Protein AF-A0A2V8HNA0-F1 (afdb_monomer_lite)

Secondary structure (DSSP, 8-state):
-PPPHHHHHHHHHHHHHHHHSSSGGGHHHHHHHHHHHHHHHH---GGGGHHHHHHHHHHHHHHHHHHHHHHHHHS---------

Foldseek 3Di:
DDDDPVLVVVLVVQLVVCLPPPDVLSLPSNLVSQLVSCCVPVVDDSVVSNVVSVVVSCVVRVVVVVVVVCCVVVPDDPPPPPDD

Structure (mmCIF, N/CA/C/O backbone):
data_AF-A0A2V8HNA0-F1
#
_entry.id   AF-A0A2V8HNA0-F1
#
loop_
_atom_site.group_PDB
_atom_site.id
_atom_site.type_symbol
_atom_site.label_atom_id
_atom_site.label_alt_id
_atom_site.label_comp_id
_atom_site.label_asym_id
_atom_site.label_entity_id
_atom_site.label_seq_id
_atom_site.pdbx_PDB_ins_code
_atom_site.Cartn_x
_atom_site.Cartn_y
_atom_site.Cartn_z
_atom_site.occupancy
_atom_site.B_iso_or_equiv
_atom_site.auth_seq_id
_atom_site.auth_comp_id
_atom_site.auth_asym_id
_atom_site.auth_atom_id
_atom_site.pdbx_PDB_model_num
ATOM 1 N N . MET A 1 1 ? 16.915 -1.011 -7.653 1.00 62.91 1 MET A N 1
ATOM 2 C CA . MET A 1 1 ? 16.908 -0.036 -8.764 1.00 62.91 1 MET A CA 1
ATOM 3 C C . MET A 1 1 ? 16.232 1.232 -8.269 1.00 62.91 1 MET A C 1
ATOM 5 O O . MET A 1 1 ? 15.106 1.116 -7.798 1.00 62.91 1 MET A O 1
ATOM 9 N N . PRO A 1 2 ? 16.904 2.395 -8.265 1.00 81.50 2 PRO A N 1
ATOM 10 C CA . PRO A 1 2 ? 16.279 3.634 -7.817 1.00 81.50 2 PRO A CA 1
ATOM 11 C C . PRO A 1 2 ? 15.314 4.157 -8.890 1.00 81.50 2 PRO A C 1
ATOM 13 O O . PRO A 1 2 ? 15.708 4.361 -10.035 1.00 81.50 2 PRO A O 1
ATOM 16 N N . ILE A 1 3 ? 14.051 4.369 -8.519 1.00 88.50 3 ILE A N 1
ATOM 17 C CA . ILE A 1 3 ? 13.105 5.156 -9.319 1.00 88.50 3 ILE A CA 1
ATOM 18 C C . ILE A 1 3 ? 13.374 6.647 -9.087 1.00 88.50 3 ILE A C 1
ATOM 20 O O . ILE A 1 3 ? 13.845 7.035 -8.017 1.00 88.50 3 ILE A O 1
ATOM 24 N N . SER A 1 4 ? 13.081 7.498 -10.073 1.00 93.19 4 SER A N 1
ATOM 25 C CA . SER A 1 4 ? 13.179 8.947 -9.869 1.00 93.19 4 SER A CA 1
ATOM 26 C C . SER A 1 4 ? 12.150 9.412 -8.834 1.00 93.19 4 SER A C 1
ATOM 28 O O . SER A 1 4 ? 11.079 8.815 -8.696 1.00 93.19 4 SER A O 1
ATOM 30 N N . PHE A 1 5 ? 12.444 10.508 -8.129 1.00 93.44 5 PHE A N 1
ATOM 31 C CA . PHE A 1 5 ? 11.500 11.104 -7.177 1.00 93.44 5 PHE A CA 1
ATOM 32 C C . PHE A 1 5 ? 10.141 11.388 -7.829 1.00 93.44 5 PHE A C 1
ATOM 34 O O . PHE A 1 5 ? 9.110 11.022 -7.279 1.00 93.44 5 PHE A O 1
ATOM 41 N N . ALA A 1 6 ? 10.142 11.974 -9.030 1.00 94.94 6 ALA A N 1
ATOM 42 C CA . ALA A 1 6 ? 8.919 12.286 -9.762 1.00 94.94 6 ALA A CA 1
ATOM 43 C C . ALA A 1 6 ? 8.086 11.031 -10.070 1.00 94.94 6 ALA A C 1
ATOM 45 O O . ALA A 1 6 ? 6.871 11.050 -9.893 1.00 94.94 6 ALA A O 1
ATOM 46 N N . ALA A 1 7 ? 8.729 9.929 -10.476 1.00 92.69 7 ALA A N 1
ATOM 47 C CA . ALA A 1 7 ? 8.041 8.665 -10.728 1.00 92.69 7 ALA A CA 1
ATOM 48 C C . ALA A 1 7 ? 7.452 8.069 -9.441 1.00 92.69 7 ALA A C 1
ATOM 50 O O . ALA A 1 7 ? 6.297 7.651 -9.435 1.00 92.69 7 ALA A O 1
ATOM 51 N N . GLY A 1 8 ? 8.21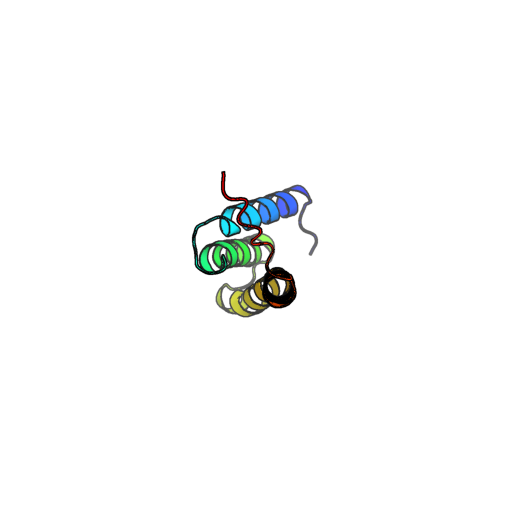7 8.079 -8.344 1.00 93.31 8 GLY A N 1
ATOM 52 C CA . GLY A 1 8 ? 7.738 7.616 -7.040 1.00 93.31 8 GLY A CA 1
ATOM 53 C C . GLY A 1 8 ? 6.571 8.451 -6.514 1.00 93.31 8 GLY A C 1
ATOM 54 O O . GLY A 1 8 ? 5.558 7.895 -6.097 1.00 93.31 8 GLY A O 1
ATOM 55 N N . PHE A 1 9 ? 6.680 9.778 -6.599 1.00 95.12 9 PHE A N 1
ATOM 56 C CA . PHE A 1 9 ? 5.630 10.711 -6.198 1.00 95.12 9 PHE A CA 1
ATOM 57 C C . PHE A 1 9 ? 4.351 10.509 -7.018 1.00 95.12 9 PHE A C 1
ATOM 59 O O . PHE A 1 9 ? 3.266 10.392 -6.453 1.00 95.12 9 PHE A O 1
ATOM 66 N N . LEU A 1 10 ? 4.478 10.405 -8.344 1.00 95.00 10 LEU A N 1
ATOM 67 C CA . LEU A 1 10 ? 3.347 10.169 -9.237 1.00 95.00 10 LEU A CA 1
ATOM 68 C C . LEU A 1 10 ? 2.680 8.818 -8.958 1.00 95.00 10 LEU A C 1
ATOM 70 O O . LEU A 1 10 ? 1.457 8.760 -8.848 1.00 95.00 10 LEU A O 1
ATOM 74 N N . LEU A 1 11 ? 3.460 7.746 -8.793 1.00 95.06 11 LEU A N 1
ATOM 75 C CA . LEU A 1 11 ? 2.918 6.423 -8.488 1.00 95.06 11 LEU A CA 1
ATOM 76 C C . LEU A 1 11 ? 2.176 6.421 -7.145 1.00 95.06 11 LEU A C 1
ATOM 78 O O . LEU A 1 11 ? 1.062 5.909 -7.068 1.00 95.06 11 LEU A O 1
ATOM 82 N N . LEU A 1 12 ? 2.745 7.038 -6.107 1.00 94.75 12 LEU A N 1
ATOM 83 C CA . LEU A 1 12 ? 2.101 7.148 -4.797 1.00 94.75 12 LEU A CA 1
ATOM 84 C C . LEU A 1 12 ? 0.811 7.987 -4.849 1.00 94.75 12 LEU A C 1
ATOM 86 O O . LEU A 1 12 ? -0.195 7.621 -4.233 1.00 94.75 12 LEU A O 1
ATOM 90 N N . GLY A 1 13 ? 0.811 9.076 -5.622 1.00 96.38 13 GLY A N 1
ATOM 91 C CA . GLY A 1 13 ? -0.382 9.888 -5.866 1.00 96.38 13 GLY A CA 1
ATOM 92 C C . GLY A 1 13 ? -1.493 9.089 -6.551 1.00 96.38 13 GLY A C 1
ATOM 93 O O . GLY A 1 13 ? -2.637 9.100 -6.095 1.00 96.38 13 GLY A O 1
ATOM 94 N N . LEU A 1 14 ? -1.156 8.322 -7.592 1.00 96.69 14 LEU A N 1
ATOM 95 C CA . LEU A 1 14 ? -2.111 7.454 -8.285 1.00 96.69 14 LEU A CA 1
ATOM 96 C C . LEU A 1 14 ? -2.651 6.339 -7.382 1.00 96.69 14 LEU A C 1
ATOM 98 O O . LEU A 1 14 ? -3.845 6.057 -7.442 1.00 96.69 14 LEU A O 1
ATOM 102 N N . ILE A 1 15 ? -1.815 5.732 -6.531 1.00 96.44 15 ILE A N 1
ATOM 103 C CA . ILE A 1 15 ? -2.255 4.718 -5.554 1.00 96.44 15 ILE A CA 1
ATOM 104 C C . ILE A 1 15 ? -3.281 5.325 -4.591 1.00 96.44 15 ILE A C 1
ATOM 106 O O . ILE A 1 15 ? -4.323 4.719 -4.345 1.00 96.44 15 ILE A O 1
ATOM 110 N N . THR A 1 16 ? -3.026 6.540 -4.097 1.00 94.88 16 THR A N 1
ATOM 111 C CA . THR A 1 16 ? -3.958 7.262 -3.215 1.00 94.88 16 THR A CA 1
ATOM 112 C C . THR A 1 16 ? -5.300 7.514 -3.903 1.00 94.88 16 THR A C 1
ATOM 114 O O . THR A 1 16 ? -6.346 7.195 -3.343 1.00 94.88 16 THR A O 1
ATOM 117 N N . ILE A 1 17 ? -5.282 8.027 -5.139 1.00 96.44 17 ILE A N 1
ATOM 118 C CA . ILE A 1 17 ? -6.504 8.271 -5.925 1.00 96.44 17 ILE A CA 1
ATOM 119 C C . ILE A 1 17 ? -7.259 6.960 -6.171 1.00 96.44 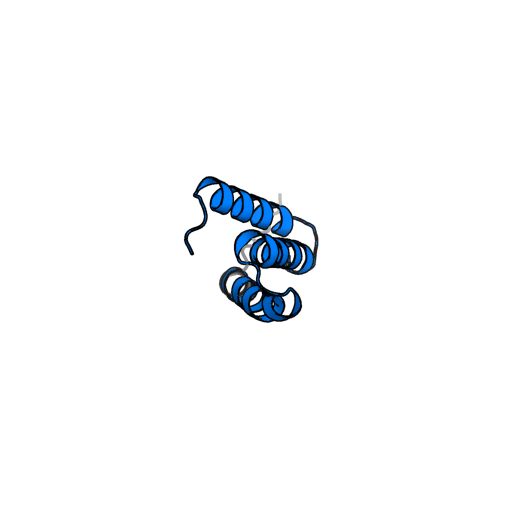17 ILE A C 1
ATOM 121 O O . ILE A 1 17 ? -8.476 6.901 -6.008 1.00 96.44 17 ILE A O 1
ATOM 125 N N . ALA A 1 18 ? -6.548 5.890 -6.523 1.00 95.94 18 ALA A N 1
ATOM 126 C CA . ALA A 1 18 ? -7.155 4.592 -6.772 1.00 95.94 18 ALA A CA 1
ATOM 127 C C . ALA A 1 18 ? -7.764 3.969 -5.509 1.00 95.94 18 ALA A C 1
ATOM 129 O O . ALA A 1 18 ? -8.770 3.270 -5.603 1.00 95.94 18 ALA A O 1
ATOM 130 N N . GLY A 1 19 ? -7.204 4.262 -4.333 1.00 94.38 19 GLY A N 1
ATOM 131 C CA . GLY A 1 19 ? -7.765 3.852 -3.050 1.00 94.38 19 GLY A CA 1
ATOM 132 C C . GLY A 1 19 ? -9.088 4.541 -2.691 1.00 94.38 19 GLY A C 1
ATOM 133 O O . GLY A 1 19 ? -9.849 4.000 -1.893 1.00 94.38 19 GLY A O 1
ATOM 134 N N . ILE A 1 20 ? -9.387 5.699 -3.293 1.00 94.31 20 ILE A N 1
ATOM 135 C CA . ILE A 1 20 ? -10.656 6.429 -3.108 1.00 94.31 20 ILE A CA 1
ATOM 136 C C . ILE A 1 20 ? -11.767 5.859 -4.006 1.00 94.31 20 ILE A C 1
ATOM 138 O O . ILE A 1 20 ? -12.952 6.050 -3.728 1.00 94.31 20 ILE A O 1
ATOM 142 N N . VAL A 1 21 ? -11.413 5.134 -5.073 1.00 94.69 21 VAL A N 1
ATOM 143 C CA . VAL A 1 21 ? -12.397 4.463 -5.934 1.00 94.69 21 VAL A CA 1
ATOM 144 C C . VAL A 1 21 ? -13.235 3.512 -5.068 1.00 94.69 21 VAL A C 1
ATOM 146 O O . VAL A 1 21 ? -12.645 2.707 -4.341 1.00 94.69 21 VAL A O 1
ATOM 149 N N . PRO A 1 22 ? -14.584 3.561 -5.146 1.00 91.75 22 PRO A N 1
ATOM 150 C CA . PRO A 1 22 ? -15.486 2.854 -4.235 1.00 91.75 22 PRO A CA 1
ATOM 151 C C . PRO A 1 22 ? -15.507 1.346 -4.516 1.00 91.75 22 PRO A C 1
ATOM 153 O O . PRO A 1 22 ? -16.479 0.775 -5.005 1.00 91.75 22 PRO A O 1
ATOM 156 N N . THR A 1 23 ? -14.396 0.691 -4.205 1.00 95.31 23 THR A N 1
ATOM 157 C CA . THR A 1 23 ? -14.235 -0.758 -4.189 1.00 95.31 23 THR A CA 1
ATOM 158 C C . THR A 1 23 ? -14.178 -1.216 -2.733 1.00 95.31 23 THR A C 1
ATOM 160 O O . THR A 1 23 ? -13.610 -0.501 -1.901 1.00 95.31 23 THR A O 1
ATOM 163 N N . PRO A 1 24 ? -14.758 -2.378 -2.382 1.00 92.38 24 PRO A N 1
ATOM 164 C CA . PRO A 1 24 ? -14.705 -2.885 -1.014 1.00 92.38 24 PRO A CA 1
ATOM 165 C C . PRO A 1 24 ? -13.267 -2.901 -0.481 1.00 92.38 24 PRO A C 1
ATOM 167 O O . PRO A 1 24 ? -12.375 -3.466 -1.114 1.00 92.38 24 PRO A O 1
ATOM 170 N N . GLY A 1 25 ? -13.035 -2.222 0.646 1.00 91.25 25 GLY A N 1
ATOM 171 C CA . GLY A 1 25 ? -11.712 -2.118 1.272 1.00 91.25 25 GLY A CA 1
ATOM 172 C C . GLY A 1 25 ? -10.619 -1.525 0.374 1.00 91.25 25 GLY A C 1
ATOM 173 O O . GLY A 1 25 ? -9.452 -1.858 0.565 1.00 91.25 25 GLY A O 1
ATOM 174 N N . ALA A 1 26 ? -10.979 -0.724 -0.637 1.00 94.50 26 ALA A N 1
ATOM 175 C CA . ALA A 1 26 ? -10.068 -0.171 -1.644 1.00 94.50 26 ALA A CA 1
ATOM 176 C C . ALA A 1 26 ? -9.299 -1.217 -2.484 1.00 94.50 26 ALA A C 1
ATOM 178 O O . ALA A 1 26 ? -8.374 -0.864 -3.216 1.00 94.50 26 ALA A O 1
ATOM 179 N N . VAL A 1 27 ? -9.667 -2.502 -2.408 1.00 95.69 27 VAL A N 1
ATOM 180 C CA . VAL A 1 27 ? -8.888 -3.621 -2.967 1.00 95.69 27 VAL A CA 1
ATOM 181 C C . VAL A 1 27 ? -8.696 -3.480 -4.477 1.00 95.69 27 VAL A C 1
ATOM 183 O O . VAL A 1 27 ? -7.575 -3.572 -4.969 1.00 95.69 27 VAL A O 1
ATOM 186 N N . GLY A 1 28 ? -9.767 -3.223 -5.232 1.00 94.81 28 GLY A N 1
ATOM 187 C CA . GLY A 1 28 ? -9.707 -3.231 -6.696 1.00 94.81 28 GLY A CA 1
ATOM 188 C C . GLY A 1 28 ? -8.796 -2.139 -7.260 1.00 94.81 28 GLY A C 1
ATOM 189 O O . GLY A 1 28 ? -7.840 -2.434 -7.981 1.00 94.81 28 GLY A O 1
ATOM 190 N N . GLY A 1 29 ? -9.075 -0.881 -6.904 1.00 95.31 29 GLY A N 1
ATOM 191 C CA . GLY A 1 29 ? -8.316 0.272 -7.393 1.00 95.31 29 GLY A CA 1
ATOM 192 C C . GLY A 1 29 ? -6.857 0.249 -6.935 1.00 95.31 29 GLY A C 1
ATOM 193 O O . GLY A 1 29 ? -5.951 0.388 -7.762 1.00 95.31 29 GLY A O 1
ATOM 194 N N . PHE A 1 30 ? -6.622 -0.009 -5.644 1.00 97.06 30 PHE A N 1
ATOM 195 C CA . PHE A 1 30 ? -5.276 -0.114 -5.081 1.00 97.06 30 PHE A CA 1
ATOM 196 C C . PHE A 1 30 ? -4.451 -1.187 -5.801 1.00 97.06 30 PHE A C 1
ATOM 198 O O . PHE A 1 30 ? -3.344 -0.913 -6.269 1.00 97.06 30 PHE A O 1
ATOM 205 N N . HIS A 1 31 ? -5.006 -2.397 -5.954 1.00 97.62 31 HIS A N 1
ATOM 206 C CA . HIS A 1 31 ? -4.274 -3.507 -6.557 1.00 97.62 31 HIS A CA 1
ATOM 207 C C . HIS A 1 31 ? -3.900 -3.207 -8.010 1.00 97.62 31 HIS A C 1
ATOM 209 O O . HIS A 1 31 ? -2.756 -3.433 -8.405 1.00 97.62 31 HIS A O 1
ATOM 215 N N . ALA A 1 32 ? -4.831 -2.658 -8.791 1.00 96.81 32 ALA A N 1
ATOM 216 C CA . ALA A 1 32 ? -4.600 -2.359 -10.199 1.00 96.81 32 ALA A CA 1
ATOM 217 C C . ALA A 1 32 ? -3.439 -1.370 -10.406 1.00 96.81 32 ALA A C 1
ATOM 219 O O . ALA A 1 32 ? -2.554 -1.627 -11.227 1.00 96.81 32 ALA A O 1
ATOM 220 N N . ILE A 1 33 ? -3.395 -0.271 -9.642 1.00 97.69 33 ILE A N 1
ATOM 221 C CA . ILE A 1 33 ? -2.327 0.729 -9.786 1.00 97.69 33 ILE A CA 1
ATOM 222 C C . ILE A 1 33 ? -0.989 0.225 -9.243 1.00 97.69 33 ILE A C 1
ATOM 224 O O . ILE A 1 33 ? 0.041 0.456 -9.880 1.00 97.69 33 ILE A O 1
ATOM 228 N N . CYS A 1 34 ? -0.968 -0.506 -8.125 1.00 97.19 34 CYS A N 1
ATOM 229 C CA . CYS A 1 34 ? 0.280 -1.080 -7.624 1.00 97.19 34 CYS A CA 1
ATOM 230 C C . CYS A 1 34 ? 0.881 -2.084 -8.620 1.00 97.19 34 CYS A C 1
ATOM 232 O O . CYS A 1 34 ? 2.079 -2.019 -8.899 1.00 97.19 34 CYS A O 1
ATOM 234 N N . GLN A 1 35 ? 0.065 -2.965 -9.210 1.00 97.69 35 GLN A N 1
ATOM 235 C CA . GLN A 1 35 ? 0.534 -3.893 -10.245 1.00 97.69 35 GLN A CA 1
ATOM 236 C C . GLN A 1 35 ? 1.030 -3.148 -11.488 1.00 97.69 35 GLN A C 1
ATOM 238 O O . GLN A 1 35 ? 2.083 -3.493 -12.024 1.00 97.69 35 GLN A O 1
ATOM 243 N N . LEU A 1 36 ? 0.322 -2.099 -11.919 1.00 96.88 36 LEU A N 1
ATOM 244 C CA . LEU A 1 36 ? 0.758 -1.253 -13.029 1.00 96.88 36 LEU A CA 1
ATOM 245 C C . LEU A 1 36 ? 2.125 -0.616 -12.748 1.00 96.88 36 LEU A C 1
ATOM 247 O O . LEU A 1 36 ? 2.990 -0.657 -13.616 1.00 96.88 36 LEU A O 1
ATOM 251 N N . GLY A 1 37 ? 2.358 -0.102 -11.538 1.00 95.38 37 GLY A N 1
ATOM 252 C CA . GLY A 1 37 ? 3.655 0.445 -11.137 1.00 95.38 37 GLY A CA 1
ATOM 253 C C . GLY A 1 37 ? 4.779 -0.597 -11.124 1.00 95.38 37 GLY A C 1
ATOM 254 O O . GLY A 1 37 ? 5.864 -0.334 -11.642 1.00 95.38 37 GLY A O 1
ATOM 255 N N . LEU A 1 38 ? 4.522 -1.793 -10.585 1.00 96.19 38 LEU A N 1
ATOM 256 C CA . LEU A 1 38 ? 5.501 -2.889 -10.555 1.00 96.19 38 LEU A CA 1
ATOM 257 C C . LEU A 1 38 ? 5.873 -3.377 -11.963 1.00 96.19 38 LEU A C 1
ATOM 259 O O . LEU A 1 38 ? 7.046 -3.627 -12.240 1.00 96.19 38 LEU A O 1
ATOM 263 N N . VAL A 1 39 ? 4.901 -3.457 -12.872 1.00 97.00 39 VAL A N 1
ATOM 264 C CA . VAL A 1 39 ? 5.153 -3.806 -14.277 1.00 97.00 39 VAL A CA 1
ATOM 265 C C . VAL A 1 39 ? 5.891 -2.669 -14.994 1.00 97.00 39 VAL A C 1
ATOM 267 O O . VAL A 1 39 ? 6.880 -2.914 -15.679 1.00 97.00 39 VAL A O 1
ATOM 270 N N . ALA A 1 40 ? 5.438 -1.422 -14.835 1.00 94.88 40 ALA A N 1
ATOM 271 C CA . ALA A 1 40 ? 5.939 -0.285 -15.608 1.00 94.88 40 ALA A CA 1
ATOM 272 C C . ALA A 1 40 ? 7.344 0.172 -15.190 1.00 94.88 40 ALA A C 1
ATOM 274 O O . ALA A 1 40 ? 8.146 0.515 -16.054 1.00 94.88 40 ALA A O 1
ATOM 275 N N . PHE A 1 41 ? 7.645 0.185 -13.888 1.00 92.69 41 PHE A N 1
ATOM 276 C CA . PHE A 1 41 ? 8.910 0.722 -13.369 1.00 92.69 41 PHE A CA 1
ATOM 277 C C . PHE A 1 41 ? 9.928 -0.350 -12.985 1.00 92.69 41 PHE A C 1
ATOM 279 O O . PHE A 1 41 ? 11.124 -0.071 -12.970 1.00 92.69 41 PHE A O 1
ATOM 286 N N . PHE A 1 42 ? 9.467 -1.559 -12.654 1.00 92.25 42 PHE A N 1
ATOM 287 C CA . PHE A 1 42 ? 10.333 -2.647 -12.194 1.00 92.25 42 PHE A CA 1
ATOM 288 C C . PHE A 1 42 ? 10.339 -3.851 -13.139 1.00 92.25 42 PHE A C 1
ATOM 290 O O . PHE A 1 42 ? 11.054 -4.813 -12.872 1.00 92.25 42 PHE A O 1
ATOM 297 N N . HIS A 1 43 ? 9.576 -3.798 -14.239 1.00 94.62 43 HIS A N 1
ATOM 298 C CA . HIS A 1 43 ? 9.501 -4.852 -15.257 1.00 94.62 43 HIS A CA 1
ATOM 299 C C . HIS A 1 43 ? 9.193 -6.242 -14.684 1.00 94.62 43 HIS A C 1
ATOM 301 O O . HIS A 1 43 ? 9.610 -7.263 -15.229 1.00 94.62 43 HIS A O 1
ATOM 307 N N . ILE A 1 44 ? 8.454 -6.284 -13.573 1.00 96.50 44 ILE A N 1
ATOM 308 C CA . ILE A 1 44 ? 8.004 -7.533 -12.967 1.00 96.50 44 ILE A CA 1
ATOM 309 C C . ILE A 1 44 ? 6.854 -8.071 -13.814 1.00 96.50 44 ILE A C 1
ATOM 311 O O . ILE A 1 44 ? 5.918 -7.340 -14.137 1.00 96.50 44 ILE A O 1
ATOM 315 N N . ASP A 1 45 ? 6.908 -9.356 -14.156 1.00 97.12 45 ASP A N 1
ATOM 316 C CA . ASP A 1 45 ? 5.799 -10.025 -14.825 1.00 97.12 45 ASP A CA 1
ATOM 317 C C . ASP A 1 45 ? 4.519 -9.924 -13.978 1.00 97.12 45 ASP A C 1
ATOM 319 O O . ASP A 1 45 ? 4.534 -10.147 -12.764 1.00 97.12 45 ASP A O 1
ATOM 323 N N . ARG A 1 46 ? 3.394 -9.593 -14.620 1.00 95.00 46 ARG A N 1
ATOM 324 C CA . ARG 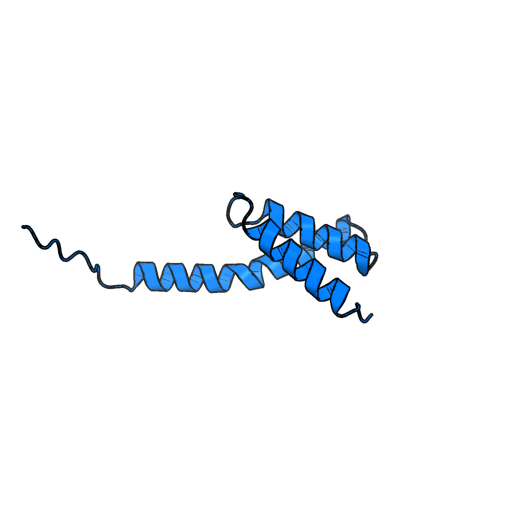A 1 46 ? 2.122 -9.296 -13.948 1.00 95.00 46 ARG A CA 1
ATOM 325 C C . ARG A 1 46 ? 1.701 -10.431 -13.013 1.00 95.00 46 ARG A C 1
ATOM 327 O O . ARG A 1 46 ? 1.238 -10.142 -11.911 1.00 95.00 46 ARG A O 1
ATOM 334 N N . ALA A 1 47 ? 1.914 -11.693 -13.392 1.00 96.44 47 ALA A N 1
ATOM 335 C CA . ALA A 1 47 ? 1.589 -12.844 -12.544 1.00 96.44 47 ALA A CA 1
ATOM 336 C C . ALA A 1 47 ? 2.333 -12.817 -11.193 1.00 96.44 47 ALA A C 1
ATOM 338 O O . ALA A 1 47 ? 1.763 -13.151 -10.155 1.00 96.44 47 ALA A O 1
ATOM 339 N N . HIS A 1 48 ? 3.574 -12.331 -11.184 1.00 97.88 48 HIS A N 1
ATOM 340 C CA . HIS A 1 48 ? 4.421 -12.238 -9.994 1.00 97.88 48 HIS A CA 1
ATOM 341 C C . HIS A 1 48 ? 4.138 -10.991 -9.138 1.00 97.88 48 HIS A C 1
ATOM 343 O O . HIS A 1 48 ? 4.597 -10.907 -7.999 1.00 97.88 48 HIS A O 1
ATOM 349 N N . THR A 1 49 ? 3.352 -10.031 -9.637 1.00 97.75 49 THR A N 1
ATOM 350 C CA . THR A 1 49 ? 2.999 -8.812 -8.884 1.00 97.75 49 THR A CA 1
ATOM 351 C C . THR A 1 49 ? 1.888 -9.017 -7.852 1.00 97.75 49 THR A C 1
ATOM 353 O O . THR A 1 49 ? 1.712 -8.180 -6.972 1.00 97.75 49 THR A O 1
ATOM 356 N N . VAL A 1 50 ? 1.144 -10.124 -7.910 1.00 97.25 50 VAL A N 1
ATOM 357 C CA . VAL A 1 50 ? -0.034 -10.349 -7.054 1.00 97.25 50 VAL A CA 1
ATOM 358 C C . VAL A 1 50 ? 0.335 -10.389 -5.569 1.00 97.25 50 VAL A C 1
ATOM 360 O O . VAL A 1 50 ? -0.238 -9.650 -4.769 1.00 97.25 50 VAL A O 1
ATOM 363 N N . LEU A 1 51 ? 1.312 -11.222 -5.205 1.00 97.88 51 LEU A N 1
ATOM 364 C CA . LEU A 1 51 ? 1.722 -11.410 -3.815 1.00 97.88 51 LEU A CA 1
ATOM 365 C C . LEU A 1 51 ? 2.248 -10.122 -3.152 1.00 97.88 51 LEU A C 1
ATOM 367 O O . LEU A 1 51 ? 1.721 -9.767 -2.097 1.00 97.88 51 LEU A O 1
ATOM 371 N N . PRO A 1 52 ? 3.222 -9.381 -3.728 1.00 96.62 52 PRO A N 1
ATOM 372 C CA . PRO A 1 52 ? 3.716 -8.155 -3.098 1.00 96.62 52 PRO A CA 1
ATOM 373 C C . PRO A 1 52 ? 2.626 -7.088 -2.952 1.00 96.62 52 PRO A C 1
ATOM 375 O O . PRO A 1 52 ? 2.628 -6.350 -1.971 1.00 96.62 52 PRO A O 1
ATOM 378 N N . VAL A 1 53 ? 1.666 -7.026 -3.880 1.00 97.50 53 VAL A N 1
ATOM 379 C CA . VAL A 1 53 ? 0.555 -6.068 -3.811 1.00 97.50 53 VAL A CA 1
ATOM 380 C C . VAL A 1 53 ? -0.440 -6.419 -2.708 1.00 97.50 53 VAL A C 1
ATOM 382 O O . VAL A 1 53 ? -0.845 -5.525 -1.968 1.00 97.50 53 VAL A O 1
ATOM 385 N N . ILE A 1 54 ? -0.788 -7.699 -2.541 1.00 97.50 54 ILE A N 1
ATOM 386 C CA . ILE A 1 54 ? -1.638 -8.155 -1.427 1.00 97.50 54 ILE A CA 1
ATOM 387 C C . ILE A 1 54 ? -0.964 -7.863 -0.085 1.00 97.50 54 ILE A C 1
ATOM 389 O O . ILE A 1 54 ? -1.608 -7.351 0.828 1.0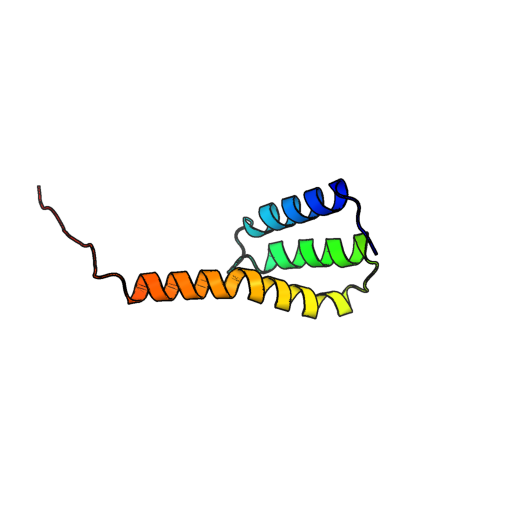0 97.50 54 ILE A O 1
ATOM 393 N N . VAL A 1 55 ? 0.333 -8.165 0.033 1.00 98.12 55 VAL A N 1
ATOM 394 C CA . VAL A 1 55 ? 1.093 -7.900 1.262 1.00 98.12 55 VAL A CA 1
ATOM 395 C C . VAL A 1 55 ? 1.118 -6.404 1.558 1.00 98.12 55 VAL A C 1
ATOM 397 O O . VAL A 1 55 ? 0.836 -6.009 2.686 1.00 98.12 55 VAL A O 1
ATOM 400 N N . LEU A 1 56 ? 1.397 -5.565 0.557 1.00 96.06 56 LEU A N 1
ATOM 401 C CA . LEU A 1 56 ? 1.405 -4.116 0.734 1.00 96.06 56 LEU A CA 1
ATOM 402 C C . LEU A 1 56 ? 0.025 -3.582 1.147 1.00 96.06 56 LEU A C 1
ATOM 404 O O . LEU A 1 56 ? -0.048 -2.760 2.057 1.00 96.06 56 LEU A O 1
ATOM 408 N N . HIS A 1 57 ? -1.059 -4.065 0.530 1.00 97.06 57 HIS A N 1
ATOM 409 C CA . HIS A 1 57 ? -2.425 -3.709 0.932 1.00 97.06 57 HIS A CA 1
ATOM 410 C C . HIS A 1 57 ? -2.658 -4.075 2.400 1.00 97.06 57 HIS A C 1
ATOM 412 O O . HIS A 1 57 ? -2.983 -3.207 3.208 1.00 97.06 57 HIS A O 1
ATOM 418 N N . ALA A 1 58 ? -2.401 -5.328 2.776 1.00 97.38 58 ALA A N 1
ATOM 419 C CA . ALA A 1 58 ? -2.605 -5.789 4.142 1.00 97.38 58 ALA A CA 1
ATOM 420 C C . ALA A 1 58 ? -1.796 -4.960 5.153 1.00 97.38 58 ALA A C 1
ATOM 422 O O . ALA A 1 58 ? -2.341 -4.550 6.174 1.00 97.38 58 ALA A O 1
ATOM 423 N N . VAL A 1 59 ? -0.531 -4.654 4.854 1.00 97.62 59 VAL A N 1
ATOM 424 C CA . VAL A 1 59 ? 0.338 -3.838 5.718 1.00 97.62 59 VAL A CA 1
ATOM 425 C C . VAL A 1 59 ? -0.208 -2.422 5.913 1.00 97.62 59 VAL A C 1
ATOM 427 O O . VAL A 1 59 ? -0.089 -1.881 7.009 1.00 97.62 59 VAL A O 1
ATOM 430 N N . LEU A 1 60 ? -0.814 -1.819 4.889 1.00 94.00 60 LEU A N 1
ATOM 431 C CA . LEU A 1 60 ? -1.344 -0.456 4.976 1.00 94.00 60 LEU A CA 1
ATOM 432 C C . LEU A 1 60 ? -2.742 -0.399 5.606 1.00 94.00 60 LEU A C 1
ATOM 434 O O . LEU A 1 60 ? -3.020 0.497 6.402 1.00 94.00 60 LEU A O 1
ATOM 438 N N . TYR A 1 61 ? -3.620 -1.346 5.274 1.00 94.38 61 TYR A N 1
ATOM 439 C CA . TYR A 1 61 ? -5.033 -1.285 5.651 1.00 94.38 61 TYR A CA 1
ATOM 440 C C . TYR A 1 61 ? -5.364 -2.067 6.926 1.00 94.38 61 TYR A C 1
ATOM 442 O O . TYR A 1 61 ? -6.220 -1.617 7.688 1.00 94.38 61 TYR A O 1
ATOM 450 N N . MET A 1 62 ? -4.704 -3.199 7.211 1.00 96.38 62 MET A N 1
ATOM 451 C CA . MET A 1 62 ? -5.024 -3.997 8.408 1.00 96.38 62 MET A CA 1
ATOM 452 C C . MET A 1 62 ? -4.751 -3.256 9.721 1.00 96.38 62 MET A C 1
ATOM 454 O O . MET A 1 62 ? -5.605 -3.333 10.603 1.00 96.38 62 MET A O 1
ATOM 458 N N . PRO A 1 63 ? -3.646 -2.501 9.891 1.00 96.94 63 PRO A N 1
ATOM 459 C CA . PRO A 1 63 ? -3.434 -1.739 11.119 1.00 96.94 63 PRO A CA 1
ATOM 460 C C . PRO A 1 63 ? -4.511 -0.673 11.336 1.00 96.94 63 PRO A C 1
ATOM 462 O O . PRO A 1 63 ? -5.040 -0.550 12.437 1.00 96.94 63 PRO A O 1
ATOM 465 N N . ALA A 1 64 ? -4.886 0.057 10.281 1.00 94.25 64 ALA A N 1
ATOM 466 C CA . ALA A 1 64 ? -5.938 1.068 10.353 1.00 94.25 64 ALA A CA 1
ATOM 467 C C . ALA A 1 64 ? -7.305 0.441 10.671 1.00 94.25 64 ALA A C 1
ATOM 469 O O . ALA 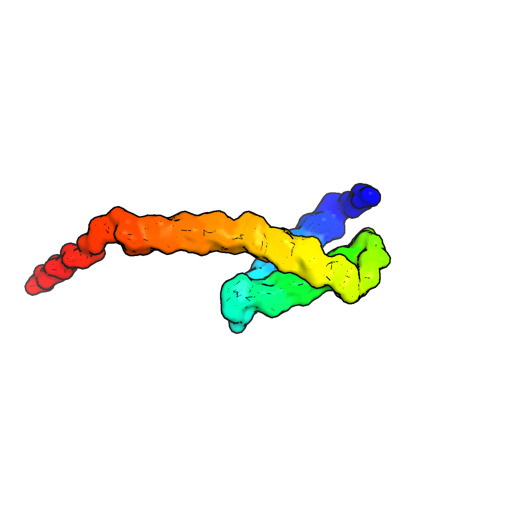A 1 64 ? -8.029 0.939 11.532 1.00 94.25 64 ALA A O 1
ATOM 470 N N . ALA A 1 65 ? -7.635 -0.684 10.028 1.00 94.88 65 ALA A N 1
ATOM 471 C CA . ALA A 1 65 ? -8.855 -1.434 10.307 1.00 94.88 65 ALA A CA 1
ATOM 472 C C . ALA A 1 65 ? -8.887 -1.945 11.755 1.00 94.88 65 ALA A C 1
ATOM 474 O O . ALA A 1 65 ? -9.904 -1.801 12.432 1.00 94.88 65 ALA A O 1
ATOM 475 N N . LEU A 1 66 ? -7.768 -2.479 12.255 1.00 97.25 66 LEU A N 1
ATOM 476 C CA . LEU A 1 66 ? -7.639 -2.941 13.634 1.00 97.25 66 LEU A CA 1
ATOM 477 C C . LEU A 1 66 ? -7.856 -1.798 14.628 1.00 97.25 66 LEU A C 1
ATOM 479 O O . LEU A 1 66 ? -8.637 -1.953 15.563 1.00 97.25 66 LEU A O 1
ATOM 483 N N . VAL A 1 67 ? -7.220 -0.643 14.411 1.00 96.44 67 VAL A N 1
ATOM 484 C CA . VAL A 1 67 ? -7.437 0.551 15.243 1.00 96.44 67 VAL A CA 1
ATOM 485 C C . VAL A 1 67 ? -8.907 0.967 15.215 1.00 96.44 67 VAL A C 1
ATOM 487 O O . VAL A 1 67 ? -9.486 1.196 16.272 1.00 96.44 67 VAL A O 1
ATOM 490 N N . GLY A 1 68 ? -9.539 0.993 14.038 1.00 94.25 68 GLY A N 1
ATOM 491 C CA . GLY A 1 68 ? -10.961 1.310 13.903 1.00 94.25 68 GLY A CA 1
ATOM 492 C C . GLY A 1 68 ? -11.861 0.368 14.708 1.00 94.25 68 GLY A C 1
ATOM 493 O O . GLY A 1 68 ? -12.737 0.830 15.436 1.00 94.25 68 GLY A O 1
ATOM 494 N N . VAL A 1 69 ? -11.610 -0.943 14.644 1.00 95.62 69 VAL A N 1
ATOM 495 C CA . VAL A 1 69 ? -12.341 -1.952 15.430 1.00 95.62 69 VAL A CA 1
ATOM 496 C C . VAL A 1 69 ? -12.116 -1.763 16.930 1.00 95.62 69 VAL A C 1
ATOM 498 O O . VAL A 1 69 ? -13.075 -1.815 17.702 1.00 95.62 69 VAL A O 1
ATOM 501 N N . LEU A 1 70 ? -10.876 -1.519 17.359 1.00 95.81 70 LEU A N 1
ATOM 502 C CA . LEU A 1 70 ? -10.562 -1.276 18.767 1.00 95.81 70 LEU A CA 1
ATOM 503 C C . LEU A 1 70 ? -11.277 -0.025 19.273 1.00 95.81 70 LEU A C 1
ATOM 505 O O . LEU A 1 70 ? -11.967 -0.096 20.283 1.00 95.81 70 LEU A O 1
ATOM 509 N N . CYS A 1 71 ? -11.200 1.094 18.556 1.00 93.19 71 CYS A N 1
ATOM 510 C CA . CYS A 1 71 ? -11.928 2.308 18.913 1.00 93.19 71 CYS A CA 1
ATOM 511 C C . CYS A 1 71 ? -13.441 2.066 18.955 1.00 93.19 71 CYS A C 1
ATOM 513 O O . CYS A 1 71 ? -14.084 2.469 19.917 1.00 93.19 71 CYS A O 1
ATOM 515 N N . PHE A 1 72 ? -14.008 1.375 17.965 1.00 91.38 72 PHE A N 1
ATOM 516 C CA . PHE A 1 72 ? -15.446 1.105 17.916 1.00 91.38 72 PHE A CA 1
ATOM 517 C C . PHE A 1 72 ? -15.928 0.250 19.097 1.00 91.38 72 PHE A C 1
ATOM 519 O O . PHE A 1 72 ? -16.976 0.520 19.671 1.00 91.38 72 PHE A O 1
ATOM 526 N N . THR A 1 73 ? -15.158 -0.770 19.478 1.00 93.19 73 THR A N 1
ATOM 527 C CA . THR A 1 73 ? -15.538 -1.713 20.545 1.00 93.19 73 THR A CA 1
ATOM 528 C C . THR A 1 73 ? -15.194 -1.227 21.952 1.00 93.19 73 THR A C 1
ATOM 530 O O . THR A 1 73 ? -15.798 -1.695 22.913 1.00 93.19 73 THR A O 1
ATOM 533 N N . THR A 1 74 ? -14.238 -0.303 22.089 1.00 87.50 74 THR A N 1
ATOM 534 C CA . THR A 1 74 ? -13.767 0.196 23.396 1.00 87.50 74 THR A CA 1
ATOM 535 C C . THR A 1 74 ? -14.244 1.605 23.733 1.00 87.50 74 THR A C 1
ATOM 537 O O . THR A 1 74 ? -14.099 2.018 24.882 1.00 87.50 74 THR A O 1
ATOM 540 N N . SER A 1 75 ? -14.834 2.341 22.783 1.00 78.44 75 SER A N 1
ATOM 541 C CA . SER A 1 75 ? -15.428 3.653 23.064 1.00 78.44 75 SER A CA 1
ATOM 542 C C . SER A 1 75 ? -16.708 3.479 23.890 1.00 78.44 75 SER A C 1
ATOM 544 O O . SER A 1 75 ? -17.662 2.876 23.390 1.00 78.44 75 SER A O 1
ATOM 546 N N . PRO A 1 76 ? -16.780 4.007 25.130 1.00 70.44 76 PRO A N 1
ATOM 547 C CA . PRO A 1 76 ? -18.032 4.068 25.877 1.00 70.44 76 PRO A CA 1
ATOM 548 C C . PRO A 1 76 ? -19.044 4.848 25.038 1.00 70.44 76 PRO A C 1
ATOM 550 O O . PRO A 1 76 ? -18.725 5.948 24.586 1.00 70.44 76 PRO A O 1
ATOM 553 N N . GLY A 1 77 ? -20.226 4.277 24.789 1.00 65.38 77 GLY A N 1
ATOM 554 C CA . GLY A 1 77 ? -21.232 4.871 23.909 1.00 65.38 77 GLY A CA 1
ATOM 555 C C . GLY A 1 77 ? -21.521 6.326 24.282 1.00 65.38 77 GLY A C 1
ATOM 556 O O . GLY A 1 77 ? -22.196 6.590 25.271 1.00 65.38 77 GLY A O 1
ATOM 557 N N . GLN A 1 78 ? -21.010 7.270 23.491 1.00 61.31 78 GLN A N 1
ATOM 558 C CA . GLN A 1 78 ? -21.359 8.688 23.571 1.00 61.31 78 GLN A CA 1
ATOM 559 C C . GLN A 1 78 ? -22.708 8.872 22.875 1.00 61.31 78 GLN A C 1
ATOM 561 O O . GLN A 1 78 ? -22.793 9.402 21.770 1.00 61.31 78 GLN A O 1
ATOM 566 N N . VAL A 1 79 ? -23.764 8.345 23.485 1.00 62.53 79 VAL A N 1
ATOM 567 C CA . VAL A 1 79 ? -25.136 8.646 23.084 1.00 62.53 79 VAL A CA 1
ATOM 568 C C . VAL A 1 79 ? -25.777 9.390 24.244 1.00 62.53 79 VAL A C 1
ATOM 570 O O . VAL A 1 79 ? -26.606 8.859 24.976 1.00 62.53 79 VAL A O 1
ATOM 573 N N . GLU A 1 80 ? -25.332 10.626 24.443 1.00 62.19 80 GLU A N 1
ATOM 574 C CA . GLU A 1 80 ? -26.058 11.579 25.268 1.00 62.19 80 GLU A CA 1
ATOM 575 C C . GLU A 1 80 ? -27.125 12.198 24.361 1.00 62.19 80 GLU A C 1
ATOM 577 O O . GLU A 1 80 ? -26.893 13.173 23.647 1.00 62.19 80 GLU A O 1
ATOM 582 N N . TRP A 1 81 ? -28.285 11.539 24.296 1.00 63.16 81 TRP A N 1
ATOM 583 C CA . TRP A 1 81 ? -29.488 12.155 23.749 1.00 63.16 81 TRP A CA 1
ATOM 584 C C . TRP A 1 81 ? -29.868 13.307 24.680 1.00 63.16 81 TRP A C 1
ATOM 586 O O . TRP A 1 81 ? -30.539 13.105 25.689 1.00 63.16 81 TRP A O 1
ATOM 596 N N . VAL A 1 82 ? -29.395 14.512 24.368 1.00 68.88 82 VAL A N 1
ATOM 597 C CA . VAL A 1 82 ? -29.933 15.736 24.961 1.00 68.88 82 VAL A CA 1
ATOM 598 C C . VAL A 1 82 ? -31.271 15.982 24.270 1.00 68.88 82 VAL A C 1
ATOM 600 O O . VAL A 1 82 ? -31.312 16.455 23.134 1.00 68.88 82 VAL A O 1
ATOM 603 N N . GLU A 1 83 ? -32.358 15.567 24.919 1.00 70.50 83 GLU A N 1
ATOM 604 C CA . GLU A 1 83 ? -33.709 15.928 24.485 1.00 70.50 83 GLU A CA 1
ATOM 605 C C . GLU A 1 83 ? -33.871 17.463 24.568 1.00 70.50 83 GLU A C 1
ATOM 607 O O . GLU A 1 83 ? -33.363 18.063 25.522 1.00 70.50 83 GLU A O 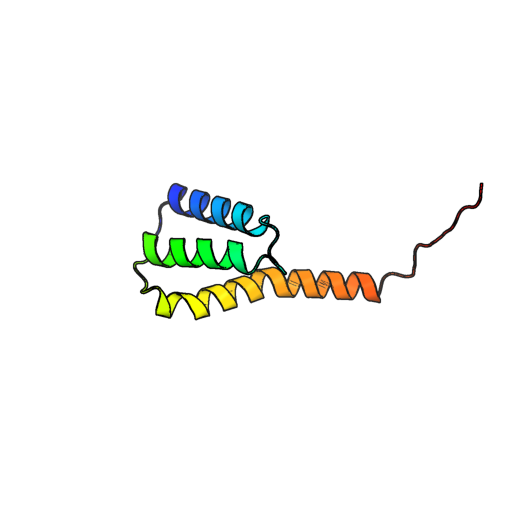1
ATOM 612 N N . PRO A 1 84 ? -34.510 18.112 23.574 1.00 72.56 84 PRO A N 1
ATOM 613 C CA . PRO A 1 84 ? -34.795 19.548 23.605 1.00 72.56 84 PRO A CA 1
ATOM 614 C C . PRO A 1 84 ? -35.879 19.937 24.619 1.00 72.56 84 PRO A C 1
ATOM 616 O O . PRO A 1 84 ? -36.808 19.131 24.858 1.00 72.56 84 PRO A O 1
#

pLDDT: mean 91.43, std 9.93, range [61.31, 98.12]

Sequence (84 aa):
MPISFAAGFLLLGLITIAGIVPTPGAVGGFHAICQLGLVAFFHIDRAHTVLPVIVLHAVLYMPAALVGVLCFTTSPGQVEWVEP

Radius of gyration: 18.1 Å; chains: 1; bounding box: 52×32×42 Å